Protein AF-A0AAI9HH72-F1 (afdb_monomer)

Sequence (91 aa):
MQDYIIFGHGYEGEVREYDDNLDVIRVVSKPVLIKAGDPTPASAVLRSFNLQVVVMPCHGKFYNVAAESLPTEDELKIAIMQENPSPVPQR

Mean predicted aligned error: 6.97 Å

Organism: Citrobacter freundii (NCBI:txid546)

Secondary structure (DSSP, 8-state):
-EEEEEEETTEEEEEEEE-TT-SEEEEEPPP----TTS---S-----EEEEEEEEEEETTEEEEEEESSPPPHHHHHHHHHHH-PPPBPP-

Solvent-accessible surface area (backbone atoms only — not comparable to full-atom values): 5555 Å² total; per-residue (Å²): 111,38,42,31,34,27,36,56,64,76,31,81,34,46,70,46,78,41,68,67,88,60,58,62,46,80,47,64,40,50,76,80,83,72,65,96,84,64,84,76,68,85,73,76,72,76,45,75,49,79,19,46,42,43,80,45,81,55,97,93,39,31,36,42,34,27,23,83,61,85,74,54,72,65,56,50,48,52,23,44,72,73,63,61,64,60,68,45,82,88,128

Structure (mmCIF, N/CA/C/O backbone):
data_AF-A0AAI9HH72-F1
#
_entry.id   AF-A0AAI9HH72-F1
#
loop_
_atom_site.group_PDB
_atom_site.id
_atom_site.type_symbol
_atom_site.label_atom_id
_atom_site.label_alt_id
_atom_site.label_comp_id
_atom_site.label_asym_id
_atom_site.label_entity_id
_atom_site.label_seq_id
_atom_site.pdbx_PDB_ins_code
_atom_site.Cartn_x
_atom_site.Cartn_y
_atom_site.Cartn_z
_atom_site.occupancy
_atom_site.B_iso_or_equiv
_atom_site.auth_seq_id
_atom_site.auth_comp_id
_atom_site.auth_asym_id
_atom_site.auth_atom_id
_atom_site.pdbx_PDB_model_num
ATOM 1 N N . MET A 1 1 ? -13.756 -7.517 1.120 1.00 91.56 1 MET A N 1
ATOM 2 C CA . MET A 1 1 ? -12.710 -6.965 0.238 1.00 91.56 1 MET A CA 1
ATOM 3 C C . MET A 1 1 ? -12.071 -5.795 0.960 1.00 91.56 1 MET A C 1
ATOM 5 O O . MET A 1 1 ? -12.785 -5.048 1.629 1.00 91.56 1 MET A O 1
ATOM 9 N N . GLN A 1 2 ? -10.749 -5.676 0.853 1.00 94.06 2 GLN A N 1
ATOM 10 C CA . GLN A 1 2 ? -9.938 -4.648 1.507 1.00 94.06 2 GLN A CA 1
ATOM 11 C C . GLN A 1 2 ? -9.028 -3.970 0.487 1.00 94.06 2 GLN A C 1
ATOM 13 O O . GLN A 1 2 ? -8.587 -4.606 -0.470 1.00 94.06 2 GLN A O 1
ATOM 18 N N . ASP A 1 3 ? -8.712 -2.704 0.745 1.00 96.25 3 ASP A N 1
ATOM 19 C CA . ASP A 1 3 ? -7.732 -1.944 -0.021 1.00 96.25 3 ASP A CA 1
ATOM 20 C C . ASP A 1 3 ? -6.310 -2.294 0.423 1.00 96.25 3 ASP A C 1
ATOM 22 O O . ASP A 1 3 ? -6.007 -2.361 1.620 1.00 96.25 3 ASP A O 1
ATOM 26 N N . TYR A 1 4 ? -5.431 -2.496 -0.555 1.00 96.12 4 TYR A N 1
ATOM 27 C CA . TYR A 1 4 ? -4.014 -2.764 -0.353 1.00 96.12 4 TYR A CA 1
ATOM 28 C C . TYR A 1 4 ? -3.180 -1.766 -1.142 1.00 96.12 4 TYR A C 1
ATOM 30 O O . TYR A 1 4 ? -3.324 -1.647 -2.359 1.00 96.12 4 TYR A O 1
ATOM 38 N N . ILE A 1 5 ? -2.286 -1.079 -0.438 1.00 96.56 5 ILE A N 1
ATOM 39 C CA . ILE A 1 5 ? -1.353 -0.107 -1.003 1.00 96.56 5 ILE A CA 1
ATOM 40 C C . ILE A 1 5 ? -0.091 -0.856 -1.433 1.00 96.56 5 ILE A C 1
ATOM 42 O O . ILE A 1 5 ? 0.525 -1.547 -0.622 1.00 96.56 5 ILE A O 1
ATOM 46 N N . ILE A 1 6 ? 0.290 -0.745 -2.701 1.00 95.56 6 ILE A N 1
ATOM 47 C CA . ILE A 1 6 ? 1.341 -1.560 -3.312 1.00 95.56 6 ILE A CA 1
ATOM 48 C C . ILE A 1 6 ? 2.598 -0.718 -3.541 1.00 95.56 6 ILE A C 1
ATOM 50 O O . ILE A 1 6 ? 2.543 0.317 -4.211 1.00 95.56 6 ILE A O 1
ATOM 54 N N . PHE A 1 7 ? 3.734 -1.210 -3.044 1.00 93.50 7 PHE A N 1
ATOM 55 C CA . PHE A 1 7 ? 5.061 -0.637 -3.278 1.00 93.50 7 PHE A CA 1
ATOM 56 C C . PHE A 1 7 ? 6.021 -1.677 -3.870 1.00 93.50 7 PHE A C 1
ATOM 58 O O . PHE A 1 7 ? 6.113 -2.812 -3.395 1.00 93.50 7 PHE A O 1
ATOM 65 N N . GLY A 1 8 ? 6.767 -1.284 -4.901 1.00 88.69 8 GLY A N 1
ATOM 66 C CA . GLY A 1 8 ? 7.722 -2.129 -5.614 1.00 88.69 8 GLY A CA 1
ATOM 67 C C . GLY A 1 8 ? 7.225 -2.645 -6.968 1.00 88.69 8 GLY A C 1
ATOM 68 O O . GLY A 1 8 ? 6.051 -2.577 -7.327 1.00 88.69 8 GLY A O 1
ATOM 69 N N . HIS A 1 9 ? 8.161 -3.158 -7.772 1.00 86.62 9 HIS A N 1
ATOM 70 C CA . HIS A 1 9 ? 7.925 -3.671 -9.135 1.00 86.62 9 HIS A CA 1
ATOM 71 C C . HIS A 1 9 ? 7.170 -2.705 -10.075 1.00 86.62 9 HIS A C 1
ATOM 73 O O . HIS A 1 9 ? 6.418 -3.128 -10.962 1.00 86.62 9 HIS A O 1
ATOM 79 N N . GLY A 1 10 ? 7.407 -1.401 -9.904 1.00 84.19 10 GLY A N 1
ATOM 80 C CA . GLY A 1 10 ? 6.796 -0.334 -10.700 1.00 84.19 10 GLY A CA 1
ATOM 81 C C . GLY A 1 10 ? 5.451 0.162 -10.163 1.00 84.19 10 GLY A C 1
ATOM 82 O O . GLY A 1 10 ? 4.799 0.959 -10.836 1.00 84.19 10 GLY A O 1
ATOM 83 N N . TYR A 1 11 ? 5.039 -0.298 -8.983 1.00 88.00 11 TYR A N 1
ATOM 84 C CA . TYR A 1 11 ? 3.930 0.252 -8.213 1.00 88.00 11 TYR A CA 1
ATOM 85 C C . TYR A 1 11 ? 4.503 1.102 -7.089 1.00 88.00 11 TYR A C 1
ATOM 87 O O . TYR A 1 11 ? 5.295 0.602 -6.306 1.00 88.00 11 TYR A O 1
ATOM 95 N N . GLU A 1 12 ? 4.118 2.370 -7.013 1.00 90.50 12 GLU A N 1
ATOM 96 C CA . GLU A 1 12 ? 4.578 3.275 -5.959 1.00 90.50 12 GLU A CA 1
ATOM 97 C C . GLU A 1 12 ? 3.354 3.952 -5.354 1.00 90.50 12 GLU A C 1
ATOM 99 O O . GLU A 1 12 ? 2.946 5.028 -5.788 1.00 90.50 12 GLU A O 1
ATOM 104 N N . GLY A 1 13 ? 2.712 3.255 -4.414 1.00 90.88 13 GLY A N 1
ATOM 105 C CA . GLY A 1 13 ? 1.516 3.747 -3.736 1.00 90.88 13 GLY A CA 1
ATOM 106 C C . GLY A 1 13 ? 0.193 3.447 -4.442 1.00 90.88 13 GLY A C 1
ATOM 107 O O . GLY A 1 13 ? -0.828 3.997 -4.048 1.00 90.88 13 GLY A O 1
ATOM 108 N N . GLU A 1 14 ? 0.180 2.579 -5.459 1.00 93.50 14 GLU A N 1
ATOM 109 C CA . GLU A 1 14 ? -1.069 2.183 -6.126 1.00 93.50 14 GLU A CA 1
ATOM 110 C C . GLU A 1 14 ? -1.955 1.375 -5.177 1.00 93.50 14 GLU A C 1
ATOM 112 O O . GLU A 1 14 ? -1.476 0.455 -4.512 1.00 93.50 14 GLU A O 1
ATOM 117 N N . VAL A 1 15 ? -3.253 1.674 -5.162 1.00 94.81 15 VAL A N 1
ATOM 118 C CA . VAL A 1 15 ? -4.237 0.942 -4.363 1.00 94.81 15 VAL A CA 1
ATOM 119 C C . VAL A 1 15 ? -4.979 -0.063 -5.227 1.00 94.81 15 VAL A C 1
ATOM 121 O O . VAL A 1 15 ? -5.417 0.241 -6.338 1.00 94.81 15 VAL A O 1
ATOM 124 N N . ARG A 1 16 ? -5.132 -1.282 -4.711 1.00 94.38 16 ARG A N 1
ATOM 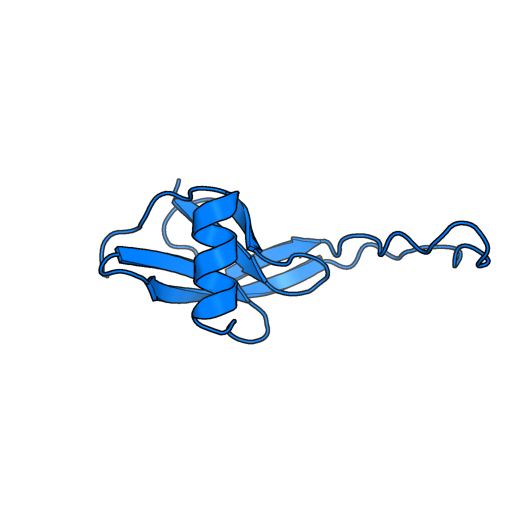125 C CA . ARG A 1 16 ? -5.986 -2.307 -5.313 1.00 94.38 16 ARG A CA 1
ATOM 126 C C . ARG A 1 16 ? -6.780 -3.052 -4.258 1.00 94.38 16 ARG A C 1
ATOM 128 O O . ARG A 1 16 ? -6.275 -3.323 -3.170 1.00 94.38 16 ARG A O 1
ATOM 135 N N . GLU A 1 17 ? -7.987 -3.446 -4.636 1.00 94.81 17 GLU A N 1
ATOM 136 C CA . GLU A 1 17 ? -8.845 -4.291 -3.818 1.00 94.81 17 GLU A CA 1
ATOM 137 C C . GLU A 1 17 ? -8.475 -5.766 -3.986 1.00 94.81 17 GLU A C 1
ATOM 139 O O . GLU A 1 17 ? -8.339 -6.273 -5.104 1.00 94.81 17 GLU A O 1
ATOM 144 N N . TYR A 1 18 ? -8.353 -6.463 -2.861 1.00 93.69 18 TYR A N 1
ATOM 145 C CA . TYR A 1 18 ? -8.219 -7.916 -2.820 1.00 93.69 18 TYR A CA 1
ATOM 146 C C . TYR A 1 18 ? -9.152 -8.515 -1.759 1.00 93.69 18 TYR A C 1
ATOM 148 O O . TYR A 1 18 ? -9.866 -7.803 -1.041 1.00 93.69 18 TYR A O 1
ATOM 156 N N . ASP A 1 19 ? -9.154 -9.846 -1.674 1.00 94.31 19 ASP A N 1
ATOM 157 C CA . ASP A 1 19 ? -9.833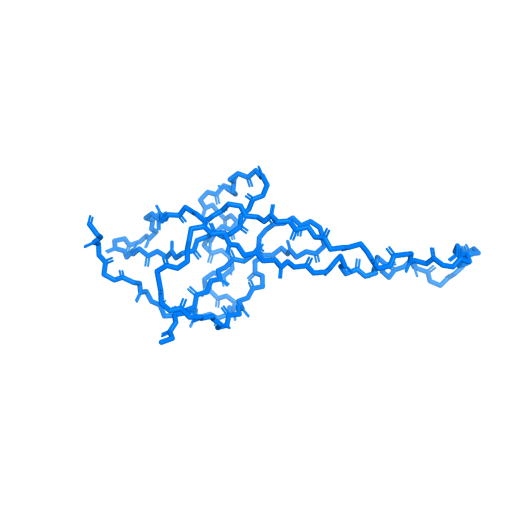 -10.569 -0.603 1.00 94.31 19 ASP A CA 1
ATOM 158 C C . ASP A 1 19 ? -9.324 -10.136 0.773 1.00 94.31 19 ASP A C 1
ATOM 160 O O . ASP A 1 19 ? -8.189 -9.690 0.943 1.00 94.31 19 ASP A O 1
ATOM 164 N N . ASP A 1 20 ? -10.192 -10.266 1.771 1.00 90.44 20 ASP A N 1
ATOM 165 C CA . ASP A 1 20 ? -9.868 -9.846 3.125 1.00 90.44 20 ASP A CA 1
ATOM 166 C C . ASP A 1 20 ? -8.777 -10.733 3.719 1.00 90.44 20 ASP A C 1
ATOM 168 O O . ASP A 1 20 ? -8.803 -11.959 3.615 1.00 90.44 20 ASP A O 1
ATOM 172 N N . ASN A 1 21 ? -7.866 -10.102 4.446 1.00 88.88 21 ASN A N 1
ATOM 173 C CA . ASN A 1 21 ? -6.857 -10.787 5.238 1.00 88.88 21 ASN A CA 1
ATOM 174 C C . ASN A 1 21 ? -5.813 -11.611 4.485 1.00 88.88 21 ASN A C 1
ATOM 176 O O . ASN A 1 21 ? -5.253 -12.549 5.045 1.00 88.88 21 ASN A O 1
ATOM 180 N N . LEU A 1 22 ? -5.473 -11.198 3.266 1.00 93.06 22 LEU A N 1
ATOM 181 C CA . LEU A 1 22 ? -4.285 -11.710 2.592 1.00 93.06 22 LEU A CA 1
ATOM 182 C C . LEU A 1 22 ? -2.994 -11.253 3.282 1.00 93.06 22 LEU A C 1
ATOM 184 O O . LEU A 1 22 ? -2.807 -10.062 3.529 1.00 93.06 22 LEU A O 1
ATOM 188 N N . ASP A 1 23 ? -2.094 -12.209 3.507 1.00 93.25 23 ASP A N 1
ATOM 189 C CA . ASP A 1 23 ? -0.716 -11.972 3.958 1.00 93.25 23 ASP A CA 1
ATOM 190 C C . ASP A 1 23 ? 0.249 -11.762 2.778 1.00 93.25 23 ASP A C 1
ATOM 192 O O . ASP A 1 23 ? 1.359 -11.265 2.948 1.00 93.25 23 ASP A O 1
ATOM 196 N N . VAL A 1 24 ? -0.159 -12.147 1.563 1.00 94.56 24 VAL A N 1
ATOM 197 C CA . VAL A 1 24 ? 0.652 -12.044 0.345 1.00 94.56 24 VAL A CA 1
ATOM 198 C C . VAL A 1 24 ? -0.218 -11.632 -0.834 1.00 94.56 24 VAL A C 1
ATOM 200 O O . VAL A 1 24 ? -1.268 -12.227 -1.074 1.00 94.56 24 VAL A O 1
ATOM 203 N N . ILE A 1 25 ? 0.262 -10.669 -1.621 1.00 93.81 25 ILE A N 1
ATOM 204 C CA . ILE A 1 25 ? -0.366 -10.250 -2.876 1.00 93.81 25 ILE A CA 1
ATOM 205 C C . ILE A 1 25 ? 0.545 -10.562 -4.051 1.00 93.81 25 ILE A C 1
ATOM 207 O O . ILE A 1 25 ? 1.738 -10.270 -4.032 1.00 93.81 25 ILE A O 1
ATOM 211 N N . ARG A 1 26 ? -0.036 -11.110 -5.121 1.00 92.31 26 ARG A N 1
ATOM 212 C CA . ARG A 1 26 ? 0.672 -11.329 -6.380 1.00 92.31 26 ARG A CA 1
ATOM 213 C C . ARG A 1 26 ? 0.414 -10.178 -7.347 1.00 92.31 26 ARG A C 1
ATOM 215 O O . ARG A 1 26 ? -0.709 -10.000 -7.810 1.00 92.31 26 ARG A O 1
ATOM 222 N N . VAL A 1 27 ? 1.465 -9.447 -7.705 1.00 89.69 27 VAL A N 1
ATOM 223 C CA . VAL A 1 27 ? 1.416 -8.348 -8.682 1.00 89.69 27 VAL A CA 1
ATOM 224 C C . VAL A 1 27 ? 2.210 -8.694 -9.933 1.00 89.69 27 VAL A C 1
ATOM 226 O O . VAL A 1 27 ? 3.094 -9.545 -9.908 1.00 89.69 27 VAL A O 1
ATOM 229 N N . VAL A 1 28 ? 1.910 -8.036 -11.050 1.00 88.81 28 VAL A N 1
ATOM 230 C CA . VAL A 1 28 ? 2.690 -8.148 -12.292 1.00 88.81 28 VAL A CA 1
ATOM 231 C C . VAL A 1 28 ? 3.446 -6.848 -12.506 1.00 88.81 28 VAL A C 1
ATOM 233 O O . VAL A 1 28 ? 2.816 -5.796 -12.444 1.00 88.81 28 VAL A O 1
ATOM 236 N N . SER A 1 29 ? 4.753 -6.915 -12.776 1.00 83.00 29 SER A N 1
ATOM 237 C CA . SER A 1 29 ? 5.600 -5.733 -12.995 1.00 83.00 29 SER A CA 1
ATOM 238 C C . SER A 1 29 ? 4.961 -4.756 -13.973 1.00 83.00 29 SER A C 1
ATOM 240 O O . SER A 1 29 ? 4.611 -5.158 -15.089 1.00 83.00 29 SER A O 1
ATOM 242 N N . LYS A 1 30 ? 4.875 -3.474 -13.607 1.00 75.94 30 LYS A N 1
ATOM 243 C CA . LYS A 1 30 ? 4.528 -2.455 -14.599 1.00 75.94 30 LYS A CA 1
ATOM 244 C C . LYS A 1 30 ? 5.688 -2.274 -15.581 1.00 75.94 30 LYS A C 1
ATOM 246 O O . LYS A 1 30 ? 6.844 -2.229 -15.151 1.00 75.94 30 LYS A O 1
ATOM 251 N N . PRO A 1 31 ? 5.415 -2.169 -16.892 1.00 66.19 31 PRO A N 1
ATOM 252 C CA . PRO A 1 31 ? 6.443 -1.788 -17.843 1.00 66.19 31 PRO A CA 1
ATOM 253 C C . PRO A 1 31 ? 6.914 -0.370 -17.510 1.00 66.19 31 PRO A C 1
ATOM 255 O O . PRO A 1 31 ? 6.107 0.555 -17.413 1.00 66.19 31 PRO A O 1
ATOM 258 N N . VAL A 1 32 ? 8.224 -0.196 -17.334 1.00 59.03 32 VAL A N 1
ATOM 259 C CA . VAL A 1 32 ? 8.821 1.136 -17.216 1.00 59.03 32 VAL A CA 1
ATOM 260 C C . VAL A 1 32 ? 8.633 1.818 -18.568 1.00 59.03 32 VAL A C 1
ATOM 262 O O . VAL A 1 32 ? 9.194 1.373 -19.569 1.00 59.03 32 VAL A O 1
ATOM 265 N N . LEU A 1 33 ? 7.804 2.863 -18.618 1.00 56.91 33 LEU A N 1
ATOM 266 C CA . LEU A 1 33 ? 7.653 3.703 -19.803 1.00 56.9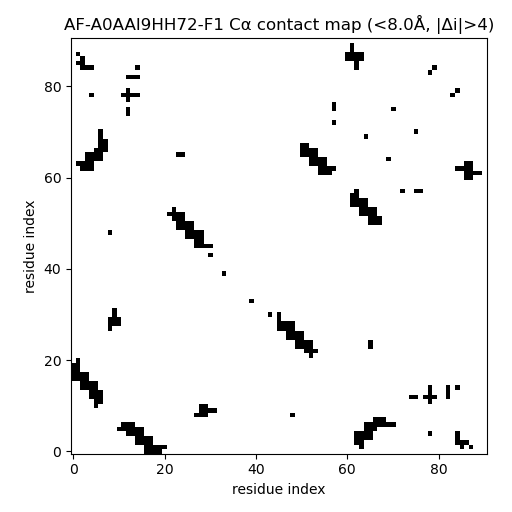1 33 LEU A CA 1
ATOM 267 C C . LEU A 1 33 ? 8.981 4.428 -20.035 1.00 56.91 33 LEU A C 1
ATOM 269 O O . LEU A 1 33 ? 9.276 5.447 -19.411 1.00 56.91 33 LEU A O 1
ATOM 273 N N . ILE A 1 34 ? 9.816 3.863 -20.900 1.00 53.28 34 ILE A N 1
ATOM 274 C CA . ILE A 1 34 ? 11.074 4.483 -21.305 1.00 53.28 34 ILE A CA 1
ATOM 275 C C . ILE A 1 34 ? 10.724 5.707 -22.163 1.00 53.28 34 ILE A C 1
ATOM 277 O O . ILE A 1 34 ? 9.847 5.635 -23.027 1.00 53.28 34 ILE A O 1
ATOM 281 N N . LYS A 1 35 ? 11.367 6.851 -21.894 1.00 51.16 35 LYS A N 1
ATOM 282 C CA . LYS A 1 35 ? 11.179 8.097 -22.657 1.00 51.16 35 LYS A CA 1
ATOM 283 C C . LYS A 1 35 ? 11.367 7.839 -24.159 1.00 51.16 35 LYS A C 1
ATOM 285 O O . LYS A 1 35 ? 12.236 7.069 -24.555 1.00 51.16 35 LYS A O 1
ATOM 290 N N . ALA A 1 36 ? 10.570 8.515 -24.990 1.00 47.81 36 ALA A N 1
ATOM 291 C CA . ALA A 1 36 ? 10.659 8.426 -26.445 1.00 47.81 36 ALA A CA 1
ATOM 292 C C . ALA A 1 36 ? 12.083 8.777 -26.922 1.00 47.81 36 ALA A C 1
ATOM 294 O O . ALA A 1 36 ? 12.497 9.931 -26.826 1.00 47.81 36 ALA A O 1
ATOM 295 N N . GLY A 1 37 ? 12.830 7.776 -27.397 1.00 55.84 37 GLY A N 1
ATOM 296 C CA . GLY A 1 37 ? 14.207 7.937 -27.880 1.00 55.84 37 GLY A CA 1
ATOM 297 C C . GLY A 1 37 ? 15.121 6.737 -27.622 1.00 55.84 37 GLY A C 1
ATOM 298 O O . GLY A 1 37 ? 16.076 6.551 -28.369 1.00 55.84 37 GLY A O 1
ATOM 299 N N . ASP A 1 38 ? 14.813 5.898 -26.631 1.00 53.62 38 ASP A N 1
ATOM 300 C CA . ASP A 1 38 ? 15.568 4.667 -26.368 1.00 53.62 38 ASP A CA 1
ATOM 301 C C . ASP A 1 38 ? 14.970 3.471 -27.129 1.00 53.62 38 ASP A C 1
ATOM 303 O O . ASP A 1 38 ? 13.741 3.365 -27.235 1.00 53.62 38 ASP A O 1
ATOM 307 N N . PRO A 1 39 ? 15.798 2.554 -27.671 1.00 55.28 39 PRO A N 1
ATOM 308 C CA . PRO A 1 39 ? 15.299 1.345 -28.304 1.00 55.28 39 PRO A CA 1
ATOM 309 C C . PRO A 1 39 ? 14.518 0.540 -27.266 1.00 55.28 39 PRO A C 1
ATOM 311 O O . PRO A 1 39 ? 15.085 0.022 -26.306 1.00 55.28 39 PRO A O 1
ATOM 314 N N . THR A 1 40 ? 13.202 0.445 -27.462 1.00 54.22 40 THR A N 1
ATOM 315 C CA . THR A 1 40 ? 12.311 -0.428 -26.691 1.00 54.22 40 THR A CA 1
ATOM 316 C C . THR A 1 40 ? 12.970 -1.801 -26.540 1.00 54.22 40 THR A C 1
ATOM 318 O O . THR A 1 40 ? 13.187 -2.461 -27.562 1.00 54.22 40 THR A O 1
ATOM 321 N N . PRO A 1 41 ? 13.304 -2.264 -25.321 1.00 53.44 41 PRO A N 1
ATOM 322 C CA . PRO A 1 41 ? 13.818 -3.608 -25.160 1.00 53.44 41 PRO A CA 1
ATOM 323 C C . PRO A 1 41 ? 12.701 -4.570 -25.562 1.00 53.44 41 PRO A C 1
ATOM 325 O O . PRO A 1 41 ? 11.592 -4.541 -25.022 1.00 53.44 41 PRO A O 1
ATOM 328 N N . ALA A 1 42 ? 12.985 -5.381 -26.579 1.00 50.31 42 ALA A N 1
ATOM 329 C CA . ALA A 1 42 ? 12.088 -6.416 -27.058 1.00 50.31 42 ALA A CA 1
ATOM 330 C C . ALA A 1 42 ? 11.750 -7.347 -25.884 1.00 50.31 42 ALA A C 1
ATOM 332 O O . ALA A 1 42 ? 12.631 -7.986 -25.318 1.00 50.31 42 ALA A O 1
ATOM 333 N N . SER A 1 43 ? 10.468 -7.401 -25.520 1.00 50.78 43 SER A N 1
ATOM 334 C CA . SER A 1 43 ? 9.943 -8.026 -24.299 1.00 50.78 43 SER A CA 1
ATOM 335 C C . SER A 1 43 ? 10.327 -7.319 -22.996 1.00 50.78 43 SER A C 1
ATOM 337 O O . SER A 1 43 ? 11.219 -7.750 -22.266 1.00 50.78 43 SER A O 1
ATOM 339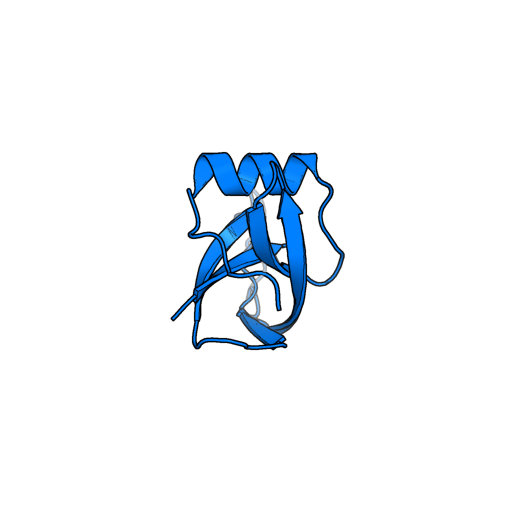 N N . ALA A 1 44 ? 9.525 -6.330 -22.598 1.00 55.81 44 ALA A N 1
ATOM 340 C CA . ALA A 1 44 ? 9.246 -6.140 -21.178 1.00 55.81 44 ALA A CA 1
ATOM 341 C C . ALA A 1 44 ? 8.544 -7.417 -20.679 1.00 55.81 44 ALA A C 1
ATOM 343 O O . ALA A 1 44 ? 7.323 -7.538 -20.749 1.00 55.81 44 ALA A O 1
ATOM 344 N N . VAL A 1 45 ? 9.325 -8.433 -20.300 1.00 60.62 45 VAL A N 1
ATOM 345 C CA . VAL A 1 45 ? 8.798 -9.705 -19.800 1.00 60.62 45 VAL A CA 1
ATOM 346 C C . VAL A 1 45 ? 7.980 -9.381 -18.556 1.00 60.62 45 VAL A C 1
ATOM 348 O O . VAL A 1 45 ? 8.544 -9.030 -17.520 1.00 60.62 45 VAL A O 1
ATOM 351 N N . LEU A 1 46 ? 6.654 -9.475 -18.669 1.00 68.75 46 LEU A N 1
ATOM 352 C CA . LEU A 1 46 ? 5.739 -9.333 -17.545 1.00 68.75 46 LEU A CA 1
ATOM 353 C C . LEU A 1 46 ? 6.065 -10.438 -16.538 1.00 68.75 46 LEU A C 1
ATOM 355 O O . LEU A 1 46 ? 5.723 -11.604 -16.730 1.00 68.75 46 LEU A O 1
ATOM 359 N N . ARG A 1 47 ? 6.792 -10.078 -15.482 1.00 80.62 47 ARG A N 1
ATOM 360 C CA . ARG A 1 47 ? 7.100 -10.973 -14.369 1.00 80.62 47 ARG A CA 1
ATOM 361 C C . ARG A 1 47 ? 6.083 -10.747 -13.268 1.00 80.62 47 ARG A C 1
ATOM 363 O O . ARG A 1 47 ? 5.751 -9.607 -12.948 1.00 80.62 47 ARG A O 1
ATOM 370 N N . SER A 1 48 ? 5.584 -11.842 -12.710 1.00 87.50 48 SER A N 1
ATOM 371 C CA . SER A 1 48 ? 4.749 -11.799 -11.518 1.00 87.50 48 SER A CA 1
ATOM 372 C C . SER A 1 48 ? 5.611 -11.911 -10.270 1.00 87.50 48 SER A C 1
ATOM 374 O O . SER A 1 48 ? 6.478 -12.785 -10.219 1.00 87.50 48 SER A O 1
ATOM 376 N N . PHE A 1 49 ? 5.307 -11.110 -9.264 1.00 88.44 49 PHE A N 1
ATOM 377 C CA . PHE A 1 49 ? 6.006 -11.058 -7.992 1.00 88.44 49 PHE A CA 1
ATOM 378 C C . PHE A 1 49 ? 5.015 -11.212 -6.846 1.00 88.44 49 PHE A C 1
ATOM 380 O O . PHE A 1 49 ? 3.862 -10.802 -6.968 1.00 88.44 49 PHE A O 1
ATOM 387 N N . ASN A 1 50 ? 5.472 -11.810 -5.751 1.00 93.00 50 ASN A N 1
ATOM 388 C CA . ASN A 1 50 ? 4.693 -11.965 -4.531 1.00 93.00 50 ASN A CA 1
ATOM 389 C C . ASN A 1 50 ? 5.211 -10.957 -3.507 1.00 93.00 50 ASN A C 1
ATOM 391 O O . ASN A 1 50 ? 6.379 -11.014 -3.131 1.00 93.00 50 ASN A O 1
ATOM 395 N N . LEU A 1 51 ? 4.339 -10.060 -3.071 1.00 93.75 51 LEU A N 1
ATOM 396 C CA . LEU A 1 51 ? 4.622 -9.021 -2.095 1.00 93.75 51 LEU A CA 1
ATOM 397 C C . LEU A 1 51 ? 4.015 -9.413 -0.757 1.00 93.75 51 LEU A C 1
ATOM 399 O O . LEU A 1 51 ? 2.848 -9.802 -0.700 1.00 93.75 51 LEU A O 1
ATOM 403 N N . GLN A 1 52 ? 4.807 -9.314 0.306 1.00 95.00 52 GLN A N 1
ATOM 404 C CA . GLN A 1 52 ? 4.315 -9.538 1.660 1.00 95.00 52 GLN A CA 1
ATOM 405 C C . GLN A 1 52 ? 3.453 -8.352 2.077 1.00 95.00 52 GLN A C 1
ATOM 407 O O . GLN A 1 52 ? 3.806 -7.199 1.815 1.00 95.00 52 GLN A O 1
ATOM 412 N N . VAL A 1 53 ? 2.326 -8.643 2.713 1.00 95.12 53 VAL A N 1
ATOM 413 C CA . VAL A 1 53 ? 1.429 -7.634 3.262 1.00 95.12 53 VAL A CA 1
ATOM 414 C C . VAL A 1 53 ? 1.806 -7.378 4.710 1.00 95.12 53 VAL A C 1
ATOM 416 O O . VAL A 1 53 ? 1.882 -8.293 5.527 1.00 95.12 53 VAL A O 1
ATOM 419 N N . VAL A 1 54 ? 1.979 -6.107 5.041 1.00 94.44 54 VAL A N 1
ATOM 420 C CA . VAL A 1 54 ? 2.163 -5.629 6.406 1.00 94.44 54 VAL A CA 1
ATOM 421 C C . VAL A 1 54 ? 1.114 -4.567 6.694 1.00 94.44 54 VAL A C 1
ATOM 423 O O . VAL A 1 54 ? 0.815 -3.720 5.857 1.00 94.44 54 VAL A O 1
ATOM 426 N N . VAL A 1 55 ? 0.543 -4.604 7.895 1.00 93.94 55 VAL A N 1
ATOM 427 C CA . VAL A 1 55 ? -0.376 -3.564 8.357 1.00 93.94 55 VAL A CA 1
ATOM 428 C C . VAL A 1 55 ? 0.445 -2.415 8.930 1.00 93.94 55 VAL A C 1
ATOM 430 O O . VAL A 1 55 ? 1.132 -2.585 9.939 1.00 93.94 55 VAL A O 1
ATOM 433 N N . MET A 1 56 ? 0.379 -1.245 8.298 1.00 94.38 56 MET A N 1
ATOM 434 C CA . MET A 1 56 ? 1.134 -0.065 8.725 1.00 94.38 56 MET A CA 1
ATOM 435 C C . MET A 1 56 ? 0.216 1.005 9.328 1.00 94.38 56 MET A C 1
ATOM 437 O O . MET A 1 56 ? -0.833 1.309 8.750 1.00 94.38 56 MET A O 1
ATOM 441 N N . PRO A 1 57 ? 0.591 1.602 10.476 1.00 93.94 57 PRO A N 1
ATOM 442 C CA . PRO A 1 57 ? -0.125 2.736 11.039 1.00 93.94 57 PRO A CA 1
ATOM 443 C C . PRO A 1 57 ? 0.222 4.031 10.2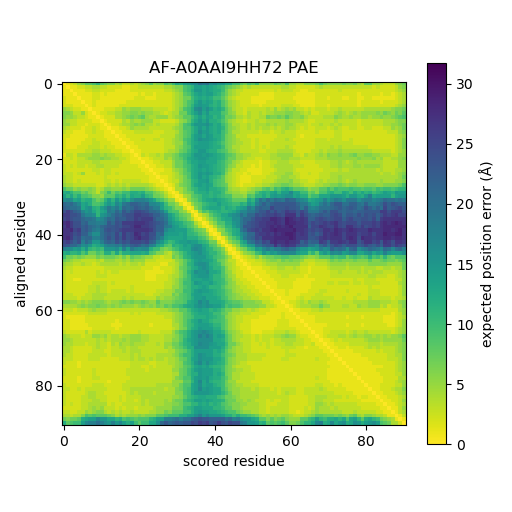92 1.00 93.94 57 PRO A C 1
ATOM 445 O O . PRO A 1 57 ? 1.389 4.327 10.047 1.00 93.94 57 PRO A O 1
ATOM 448 N N . CYS A 1 58 ? -0.784 4.845 9.982 1.00 92.56 58 CYS A N 1
ATOM 449 C CA . CYS A 1 58 ? -0.612 6.190 9.440 1.00 92.56 58 CYS A CA 1
ATOM 450 C C . CYS A 1 58 ? -1.766 7.095 9.903 1.00 92.56 58 CYS A C 1
ATOM 452 O O . CYS A 1 58 ? -2.939 6.752 9.741 1.00 92.56 58 CYS A O 1
ATOM 454 N N . HIS A 1 59 ? -1.451 8.243 10.516 1.00 89.00 59 HIS A N 1
ATOM 455 C CA . HIS A 1 59 ? -2.440 9.201 11.045 1.00 89.00 59 HIS A CA 1
ATOM 456 C C . HIS A 1 59 ? -3.535 8.574 11.940 1.00 89.00 59 HIS A C 1
ATOM 458 O O . HIS A 1 59 ? -4.707 8.942 11.863 1.00 89.00 59 HIS A O 1
ATOM 464 N N . GLY A 1 60 ? -3.166 7.612 12.794 1.00 88.62 60 GLY A N 1
ATOM 465 C CA . GLY A 1 60 ? -4.101 6.944 13.713 1.00 88.62 60 GLY A CA 1
ATOM 466 C C . GLY A 1 60 ? -5.038 5.925 13.053 1.00 88.62 60 GLY A C 1
ATOM 467 O O . GLY A 1 60 ? -5.959 5.435 13.702 1.00 88.62 60 GLY A O 1
ATOM 468 N N . LYS A 1 61 ? -4.810 5.602 11.777 1.00 94.62 61 LYS A N 1
ATOM 469 C CA . LYS A 1 61 ? -5.493 4.544 11.026 1.00 94.62 61 LYS A CA 1
ATOM 470 C C . LYS A 1 61 ? -4.487 3.475 10.604 1.00 94.62 61 LYS A C 1
ATOM 472 O O . LYS A 1 61 ? -3.286 3.728 10.608 1.00 94.62 61 LYS A O 1
ATOM 477 N N . PHE A 1 62 ? -4.979 2.302 10.224 1.00 94.44 62 PHE A N 1
ATOM 478 C CA . PHE A 1 62 ? -4.159 1.194 9.744 1.00 94.44 62 PHE A CA 1
ATOM 479 C C . PHE A 1 62 ? -4.480 0.894 8.286 1.00 94.44 62 PHE A C 1
ATOM 481 O O . PHE A 1 62 ? -5.639 0.981 7.883 1.00 94.44 62 PHE A O 1
ATOM 488 N N . TYR A 1 63 ? -3.463 0.534 7.510 1.00 95.69 63 TYR A N 1
ATOM 489 C CA . TYR A 1 63 ? -3.599 0.234 6.086 1.00 95.69 63 TYR A CA 1
ATOM 490 C C . TYR A 1 63 ? -2.836 -1.041 5.750 1.00 95.69 63 TYR A C 1
ATOM 492 O O . TYR A 1 63 ? -1.749 -1.267 6.288 1.00 95.69 63 TYR A O 1
ATOM 500 N N . ASN A 1 64 ? -3.390 -1.861 4.857 1.00 96.06 64 ASN A N 1
ATOM 501 C CA . ASN A 1 64 ? -2.654 -2.989 4.308 1.00 96.06 64 ASN A CA 1
ATOM 502 C C . ASN A 1 64 ? -1.642 -2.472 3.282 1.00 96.06 64 ASN A C 1
ATOM 504 O O . ASN A 1 64 ? -2.017 -1.810 2.313 1.00 96.06 64 ASN A O 1
ATOM 508 N N . VAL A 1 65 ? -0.371 -2.799 3.476 1.00 96.38 65 VAL A N 1
ATOM 509 C CA . VAL A 1 65 ? 0.723 -2.381 2.600 1.00 96.38 65 VAL A CA 1
ATOM 510 C C . VAL A 1 65 ? 1.421 -3.622 2.064 1.00 96.38 65 VAL A C 1
ATOM 512 O O . VAL A 1 65 ? 2.015 -4.375 2.830 1.00 96.38 65 VAL A O 1
ATOM 515 N N . ALA A 1 66 ? 1.336 -3.851 0.757 1.00 96.31 66 ALA A N 1
ATOM 516 C CA . ALA A 1 66 ? 2.015 -4.940 0.070 1.00 96.31 66 ALA A CA 1
ATOM 517 C C . ALA A 1 66 ? 3.331 -4.429 -0.517 1.00 96.31 66 ALA A C 1
ATOM 519 O O . ALA A 1 66 ? 3.310 -3.624 -1.450 1.00 96.31 66 ALA A O 1
ATOM 520 N N . ALA A 1 67 ? 4.466 -4.885 0.012 1.00 94.25 67 ALA A N 1
ATOM 521 C CA . ALA A 1 67 ? 5.762 -4.386 -0.433 1.00 94.25 67 ALA A CA 1
ATOM 522 C C . ALA A 1 67 ? 6.887 -5.426 -0.358 1.00 94.25 67 ALA A C 1
ATOM 524 O O . ALA A 1 67 ? 6.848 -6.355 0.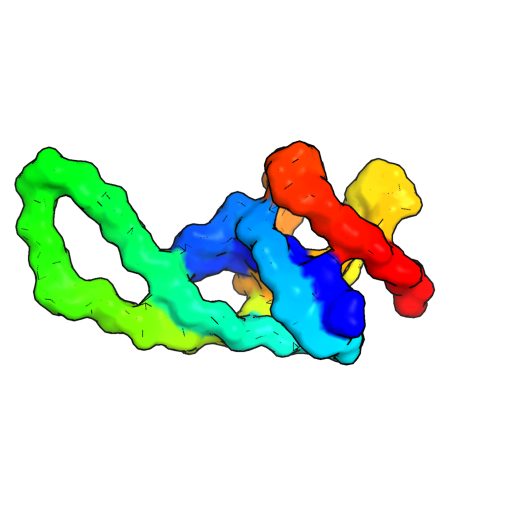449 1.00 94.25 67 ALA A O 1
ATOM 525 N N . GLU A 1 68 ? 7.902 -5.266 -1.213 1.00 88.94 68 GLU A N 1
ATOM 526 C CA . GLU A 1 68 ? 9.166 -6.017 -1.114 1.00 88.94 68 GLU A CA 1
ATOM 527 C C . GLU A 1 68 ? 10.051 -5.411 -0.015 1.00 88.94 68 GLU A C 1
ATOM 529 O O . GLU A 1 68 ? 10.644 -6.126 0.791 1.00 88.94 68 GLU A O 1
ATOM 534 N N . SER A 1 69 ? 10.075 -4.080 0.049 1.00 89.75 69 SER A N 1
ATOM 535 C CA . SER A 1 69 ? 10.671 -3.292 1.122 1.00 89.75 69 SER A CA 1
ATOM 536 C C . SER A 1 69 ? 9.620 -2.330 1.649 1.00 89.75 69 SER A C 1
ATOM 538 O O . SER A 1 69 ? 8.928 -1.694 0.860 1.00 89.75 69 SER A O 1
ATOM 540 N N . LEU A 1 70 ? 9.505 -2.214 2.972 1.00 91.56 70 LEU A N 1
ATOM 541 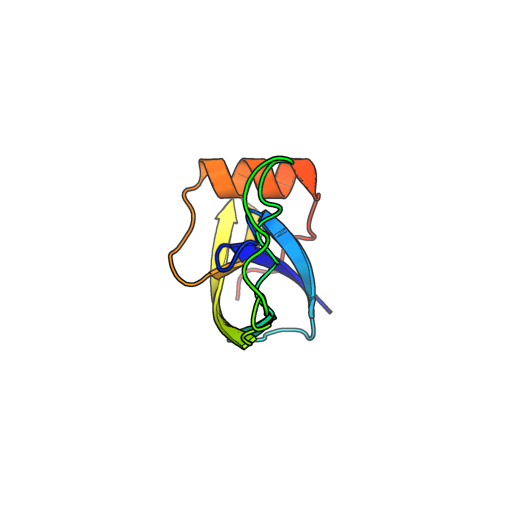C CA . LEU A 1 70 ? 8.522 -1.320 3.577 1.00 91.56 70 LEU A CA 1
ATOM 542 C C . LEU A 1 70 ? 8.768 0.130 3.132 1.00 91.56 70 LEU A C 1
ATOM 544 O O . LEU A 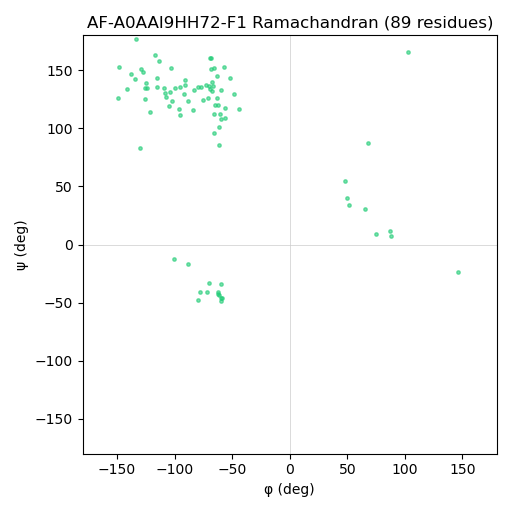1 70 ? 9.919 0.579 3.186 1.00 91.56 70 LEU A O 1
ATOM 548 N N . PRO A 1 71 ? 7.715 0.852 2.711 1.00 93.19 71 PRO A N 1
ATOM 549 C CA . PRO A 1 71 ? 7.826 2.261 2.378 1.00 93.19 71 PRO A CA 1
ATOM 550 C C . PRO A 1 71 ? 8.091 3.086 3.638 1.00 93.19 71 PRO A C 1
ATOM 552 O O . PRO A 1 71 ? 7.809 2.674 4.771 1.00 93.19 71 PRO A O 1
ATOM 555 N N . THR A 1 72 ? 8.596 4.292 3.435 1.00 93.75 72 THR A N 1
ATOM 556 C CA . THR A 1 72 ? 8.655 5.307 4.485 1.00 93.75 72 THR A CA 1
ATOM 557 C C . THR A 1 72 ? 7.253 5.810 4.837 1.00 93.75 72 THR A C 1
ATOM 559 O O . THR A 1 72 ? 6.300 5.687 4.065 1.00 93.75 72 THR A O 1
ATOM 562 N N . GLU A 1 73 ? 7.110 6.417 6.017 1.00 92.12 73 GLU A N 1
ATOM 563 C CA . GLU A 1 73 ? 5.833 7.006 6.433 1.00 92.12 73 GLU A CA 1
ATOM 564 C C . GLU A 1 73 ? 5.368 8.109 5.465 1.00 92.12 73 GLU A C 1
ATOM 566 O O . GLU A 1 73 ? 4.172 8.247 5.226 1.00 92.12 73 GLU A O 1
ATOM 571 N N . ASP A 1 74 ? 6.296 8.869 4.879 1.00 94.00 74 ASP A N 1
ATOM 572 C CA . ASP A 1 74 ? 5.974 9.946 3.938 1.00 94.00 74 ASP A CA 1
ATOM 573 C C . ASP A 1 74 ? 5.489 9.409 2.585 1.00 94.00 74 ASP A C 1
ATOM 575 O O . ASP A 1 74 ? 4.502 9.913 2.049 1.00 94.00 74 ASP A O 1
ATOM 579 N N . GLU A 1 75 ? 6.103 8.344 2.063 1.00 94.12 75 GLU A N 1
ATOM 580 C CA . GLU A 1 75 ? 5.617 7.648 0.860 1.00 94.12 75 GLU A CA 1
ATOM 581 C C . GLU A 1 75 ? 4.219 7.064 1.084 1.00 94.12 75 GLU A C 1
ATOM 583 O O . GLU A 1 75 ? 3.326 7.231 0.249 1.00 94.12 75 GLU A O 1
ATOM 588 N N . LEU A 1 76 ? 3.999 6.451 2.250 1.00 94.75 76 LEU A N 1
ATOM 589 C CA . LEU A 1 76 ? 2.692 5.929 2.635 1.00 94.75 76 LEU A CA 1
ATOM 590 C C . LEU A 1 76 ? 1.643 7.047 2.742 1.00 94.75 76 LEU A C 1
ATOM 592 O O . LEU A 1 76 ? 0.528 6.889 2.245 1.00 94.75 76 LEU A O 1
ATOM 596 N N . LYS A 1 77 ? 1.988 8.196 3.338 1.00 95.00 77 LYS A N 1
ATOM 597 C CA . LYS A 1 77 ? 1.098 9.369 3.404 1.00 95.00 77 LYS A CA 1
ATOM 598 C C . LYS A 1 77 ? 0.712 9.865 2.020 1.00 95.00 77 LYS A C 1
ATOM 600 O O . LYS A 1 77 ? -0.464 10.132 1.788 1.00 95.00 77 LYS A O 1
ATOM 605 N N . ILE A 1 78 ? 1.681 9.983 1.112 1.00 95.00 78 ILE A N 1
ATOM 606 C CA . ILE A 1 78 ? 1.431 10.432 -0.261 1.00 95.00 78 ILE A CA 1
ATOM 607 C C . ILE A 1 78 ? 0.452 9.479 -0.950 1.00 95.00 78 ILE A C 1
ATOM 609 O O . ILE A 1 78 ? -0.551 9.945 -1.487 1.00 95.00 78 ILE A O 1
ATOM 613 N N . ALA A 1 79 ? 0.687 8.168 -0.863 1.00 94.62 79 ALA A N 1
ATOM 614 C CA . ALA A 1 79 ? -0.200 7.158 -1.437 1.00 94.62 79 ALA A CA 1
ATOM 615 C C . ALA A 1 79 ? -1.625 7.247 -0.864 1.00 94.62 79 ALA A C 1
ATOM 617 O O . ALA A 1 79 ? -2.603 7.277 -1.610 1.00 94.62 79 ALA A O 1
ATOM 618 N N . ILE A 1 80 ? -1.750 7.381 0.461 1.00 95.31 80 ILE A N 1
ATOM 619 C CA . ILE A 1 80 ? -3.052 7.524 1.126 1.00 95.31 80 ILE A CA 1
ATOM 620 C C . ILE A 1 80 ? -3.772 8.798 0.671 1.00 95.31 80 ILE A C 1
ATOM 622 O O . ILE A 1 80 ? -4.980 8.778 0.458 1.00 95.31 80 ILE A O 1
ATOM 626 N N . MET A 1 81 ? -3.055 9.912 0.517 1.00 94.06 81 MET A N 1
ATOM 627 C CA . MET A 1 81 ? -3.645 11.174 0.065 1.00 94.06 81 MET A CA 1
ATOM 628 C C . MET A 1 81 ? -4.061 11.143 -1.409 1.00 94.06 81 MET A C 1
ATOM 630 O O . MET A 1 81 ? -5.024 11.817 -1.770 1.00 94.06 81 MET A O 1
ATOM 634 N N . GLN A 1 82 ? -3.332 10.410 -2.251 1.00 93.62 82 GLN A N 1
ATOM 635 C CA . GLN A 1 82 ? -3.592 10.327 -3.689 1.00 93.62 82 GLN A CA 1
ATOM 636 C C . GLN A 1 82 ? -4.740 9.373 -4.014 1.00 93.62 82 GLN A C 1
ATOM 638 O O . GLN A 1 82 ? -5.647 9.743 -4.756 1.00 93.62 82 GLN A O 1
ATOM 643 N N . GLU A 1 83 ? -4.717 8.176 -3.431 1.00 94.19 83 GLU A N 1
ATOM 644 C CA . GLU A 1 83 ? -5.638 7.093 -3.786 1.00 94.19 83 GLU A CA 1
ATOM 645 C C . GLU A 1 83 ? -6.798 6.940 -2.789 1.00 94.19 83 GLU A C 1
ATOM 647 O O . GLU A 1 83 ? -7.775 6.254 -3.073 1.00 94.19 83 GLU A O 1
ATOM 652 N N . ASN A 1 84 ? -6.720 7.597 -1.624 1.00 93.50 84 ASN A N 1
ATOM 653 C CA . ASN A 1 84 ? -7.736 7.567 -0.566 1.00 93.50 84 ASN A CA 1
ATOM 654 C C . ASN A 1 84 ? -8.232 6.141 -0.201 1.00 93.50 84 ASN A C 1
ATOM 656 O O . ASN A 1 84 ? -9.443 5.896 -0.214 1.00 93.50 84 ASN A O 1
ATOM 660 N N . PRO A 1 85 ? -7.325 5.200 0.143 1.00 94.50 85 PRO A N 1
ATOM 661 C CA . PRO A 1 85 ? -7.682 3.829 0.489 1.00 94.50 85 PRO A CA 1
ATOM 662 C C . PRO A 1 85 ? -8.499 3.752 1.779 1.00 94.50 85 PRO A C 1
ATOM 664 O O . PRO A 1 85 ? -8.342 4.551 2.713 1.00 94.50 85 PRO A O 1
ATOM 667 N N . SER A 1 86 ? -9.324 2.717 1.866 1.00 94.69 86 SER A N 1
ATOM 668 C CA . SER A 1 86 ? -10.088 2.379 3.057 1.00 94.69 86 SER A CA 1
ATOM 669 C C . SER A 1 86 ? -9.155 1.852 4.151 1.00 94.69 86 SER A C 1
ATOM 671 O O . SER A 1 86 ? -8.403 0.901 3.925 1.00 94.69 86 SER A O 1
ATOM 673 N N . PRO A 1 87 ? -9.193 2.428 5.363 1.00 94.31 87 PRO A N 1
ATOM 674 C CA . PRO A 1 8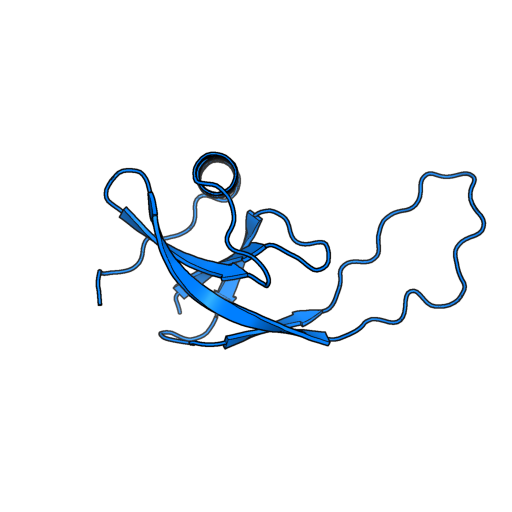7 ? -8.433 1.897 6.481 1.00 94.31 87 PRO A CA 1
ATOM 675 C C . PRO A 1 87 ? -8.997 0.546 6.928 1.00 94.31 87 PRO A C 1
ATOM 677 O O . PRO A 1 87 ? -10.201 0.293 6.839 1.00 94.31 87 PRO A O 1
ATOM 680 N N . VAL A 1 88 ? -8.130 -0.295 7.480 1.00 92.50 88 VAL A N 1
ATOM 681 C CA . VAL A 1 88 ? -8.491 -1.605 8.024 1.00 92.50 88 VAL A CA 1
ATOM 682 C C . VAL A 1 88 ? -8.556 -1.584 9.552 1.00 92.50 88 VAL A C 1
ATOM 684 O O . VAL A 1 88 ? -7.874 -0.779 10.193 1.00 92.50 88 VAL A O 1
ATOM 687 N N . PRO A 1 89 ? -9.385 -2.446 10.168 1.00 86.12 89 PRO A N 1
ATOM 688 C CA . PRO A 1 89 ? -9.373 -2.614 11.613 1.00 86.12 89 PRO A CA 1
ATOM 689 C C . PRO A 1 89 ? -8.021 -3.163 12.080 1.00 86.12 89 PRO A C 1
ATOM 691 O O . PRO A 1 89 ? -7.398 -3.985 11.406 1.00 86.12 89 PRO A O 1
ATOM 694 N N . GLN A 1 90 ? -7.585 -2.715 13.256 1.00 72.00 90 GLN A N 1
ATOM 695 C CA . GLN A 1 90 ? -6.412 -3.266 13.924 1.00 72.00 90 GLN A CA 1
ATOM 696 C C . GLN A 1 90 ? -6.684 -4.743 14.251 1.00 72.00 90 GLN A C 1
ATOM 698 O O . GLN A 1 90 ? -7.667 -5.040 14.933 1.00 72.00 90 GLN A O 1
ATOM 703 N N . ARG A 1 91 ? -5.858 -5.647 13.713 1.00 62.88 91 ARG A N 1
ATOM 704 C CA . ARG A 1 91 ? -5.899 -7.076 14.051 1.00 62.88 91 ARG A CA 1
ATOM 705 C C . ARG A 1 91 ? -5.250 -7.351 15.400 1.00 62.88 91 ARG A C 1
ATOM 707 O O . ARG A 1 91 ? -4.285 -6.630 15.742 1.00 62.88 91 ARG A O 1
#

Radius of gyration: 14.5 Å; Cα contacts (8 Å, |Δi|>4): 162; chains: 1; bounding box: 28×23×42 Å

Nearest PDB structures (foldseek):
  7oa5-assembly1_D  TM=3.947E-01  e=3.730E+00  Mycobacterium leprae TN
  7oa5-assembly1_F  TM=3.945E-01  e=3.730E+00  Mycobacterium leprae TN
  7oa5-assembly1_H  TM=3.706E-01  e=3.271E+00  Mycobacterium leprae TN
  2nzj-assembly2_B  TM=1.790E-01  e=4.852E+00  Homo sapiens

Foldseek 3Di:
DFWEQEDDLCGQLDIDDDDPPDQKDKDWRDPDPDPPPDPDPDDPPGDIDIFGWDWDDAPNFTHTYTYPDDDDNVSNVVSCVPVVTDTDDDD

pLDDT: mean 85.36, std 14.72, range [47.81, 96.56]